Protein AF-A0A2R6T8L7-F1 (afdb_monomer_lite)

Fold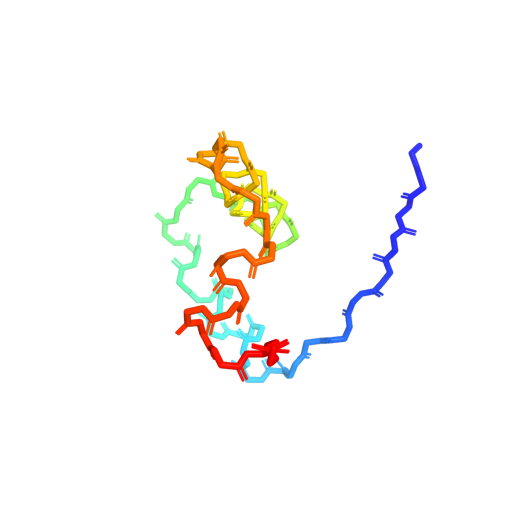seek 3Di:
DDDDDDDDPPVVLVVLQVVCPPDPDPHSVSVVVVVVCCVVVVPPDDPVVVCVVVVNHD

pLDDT: mean 85.75, std 11.05,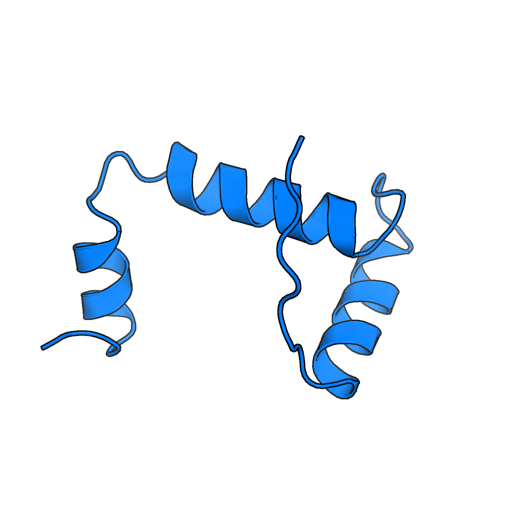 range [53.38, 97.06]

Radius of gyration: 13.76 Å; chains: 1; bounding box: 31×28×34 Å

Secondary structure (DSSP, 8-state):
---------HHHHHHHHHHHHTSS-SSHHHHHHHHHHHHHHS--S-HHHHHHHTTS--

Structure (mmCIF, N/CA/C/O backbone):
data_AF-A0A2R6T8L7-F1
#
_entry.id   AF-A0A2R6T8L7-F1
#
loop_
_atom_site.group_PDB
_atom_site.id
_atom_site.type_symbol
_atom_site.label_atom_id
_atom_site.label_alt_id
_atom_site.label_comp_id
_atom_site.label_asym_id
_atom_site.label_entity_id
_atom_site.label_seq_id
_atom_site.pdbx_PDB_ins_code
_atom_site.Cartn_x
_atom_site.Cartn_y
_atom_site.Cartn_z
_atom_site.occupancy
_atom_site.B_iso_or_equiv
_atom_site.auth_seq_id
_atom_site.auth_comp_id
_atom_site.auth_asym_id
_atom_site.auth_atom_id
_atom_site.pdbx_PDB_model_num
ATOM 1 N N . MET A 1 1 ? 0.593 20.689 -1.652 1.00 70.88 1 MET A N 1
ATOM 2 C CA . MET A 1 1 ? 1.182 19.441 -2.189 1.00 70.88 1 MET A CA 1
ATOM 3 C C . MET A 1 1 ? 0.303 18.979 -3.334 1.00 70.88 1 MET A C 1
ATOM 5 O O . MET A 1 1 ? -0.908 19.090 -3.205 1.00 70.88 1 MET A O 1
ATOM 9 N N . ASN A 1 2 ? 0.887 18.534 -4.446 1.00 86.19 2 ASN A N 1
ATOM 10 C CA . ASN A 1 2 ? 0.120 18.020 -5.581 1.00 86.19 2 ASN A CA 1
ATOM 11 C C . ASN A 1 2 ? 0.049 16.497 -5.470 1.00 86.19 2 ASN A C 1
ATOM 13 O O . ASN A 1 2 ? 1.094 15.849 -5.432 1.00 86.19 2 ASN A O 1
ATOM 17 N N . TYR A 1 3 ? -1.161 15.947 -5.417 1.00 85.88 3 TYR A N 1
ATOM 18 C CA . TYR A 1 3 ? -1.382 14.504 -5.389 1.00 85.88 3 TYR A CA 1
ATOM 19 C C . TYR A 1 3 ? -1.592 13.968 -6.806 1.00 85.88 3 TYR A C 1
ATOM 21 O O . TYR A 1 3 ? -2.046 14.684 -7.703 1.00 85.88 3 TYR A O 1
ATOM 29 N N . LYS A 1 4 ? -1.230 12.704 -7.008 1.00 90.62 4 LYS A N 1
ATOM 30 C CA . LYS A 1 4 ? -1.486 11.950 -8.235 1.00 90.62 4 LYS A CA 1
ATOM 31 C C . LYS A 1 4 ? -2.322 10.729 -7.874 1.00 90.62 4 LYS A C 1
ATOM 33 O O . LYS A 1 4 ? -2.101 10.135 -6.824 1.00 90.62 4 LYS A O 1
ATOM 38 N N . THR A 1 5 ? -3.269 10.378 -8.736 1.00 91.56 5 THR A N 1
ATOM 39 C CA . THR A 1 5 ? -4.104 9.185 -8.571 1.00 91.56 5 THR A CA 1
ATOM 40 C C . THR A 1 5 ? -3.410 7.994 -9.216 1.00 91.56 5 THR A C 1
ATOM 42 O O . THR A 1 5 ? -2.924 8.104 -10.342 1.00 91.56 5 THR A O 1
ATOM 45 N N . VAL A 1 6 ? -3.373 6.867 -8.511 1.00 88.88 6 VAL A N 1
ATOM 46 C CA . VAL A 1 6 ? -2.861 5.589 -9.015 1.00 88.88 6 VAL A CA 1
ATOM 47 C C . VAL A 1 6 ? -4.020 4.604 -9.020 1.00 88.88 6 VAL A C 1
ATOM 49 O O . VAL A 1 6 ? -4.734 4.491 -8.028 1.00 88.88 6 VAL A O 1
ATOM 52 N N . SER A 1 7 ? -4.225 3.916 -10.140 1.00 93.62 7 SER A N 1
ATOM 53 C CA . SER A 1 7 ? -5.216 2.846 -10.230 1.00 93.62 7 SER A CA 1
ATOM 54 C C . SER A 1 7 ? -4.626 1.565 -9.659 1.00 93.62 7 SER A C 1
ATOM 56 O O . SER A 1 7 ? -3.577 1.109 -10.111 1.00 93.62 7 SER A O 1
ATOM 58 N N . ILE A 1 8 ? -5.310 0.992 -8.675 1.00 92.00 8 ILE A N 1
ATOM 59 C CA . ILE A 1 8 ? -4.947 -0.265 -8.025 1.00 92.00 8 ILE A CA 1
ATOM 60 C C . ILE A 1 8 ? -6.148 -1.200 -8.193 1.00 92.00 8 ILE A C 1
ATOM 62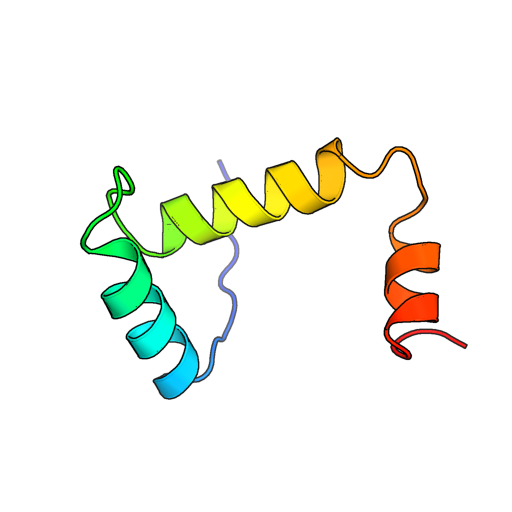 O O . ILE A 1 8 ? -7.277 -0.742 -8.006 1.00 92.00 8 ILE A O 1
ATOM 66 N N . PRO A 1 9 ? -5.947 -2.473 -8.577 1.00 96.38 9 PRO A N 1
ATOM 67 C CA . PRO A 1 9 ? -7.029 -3.450 -8.583 1.00 96.38 9 PRO A CA 1
ATOM 68 C C . PRO A 1 9 ? -7.709 -3.520 -7.213 1.00 96.38 9 PRO A C 1
ATOM 70 O O . PRO A 1 9 ? -7.023 -3.555 -6.193 1.00 96.38 9 PRO A O 1
ATOM 73 N N . GLU A 1 10 ? -9.039 -3.568 -7.197 1.00 96.38 10 GLU A N 1
ATOM 74 C CA . GLU A 1 10 ? -9.837 -3.563 -5.962 1.00 96.38 10 GLU A CA 1
ATOM 75 C C . GLU A 1 10 ? -9.430 -4.698 -5.011 1.00 96.38 10 GLU A C 1
ATOM 77 O O . GLU A 1 10 ? -9.209 -4.458 -3.830 1.00 96.38 10 GLU A O 1
ATOM 82 N N . GLU A 1 11 ? -9.191 -5.903 -5.537 1.00 97.06 11 GLU A N 1
ATOM 83 C CA . GLU A 1 11 ? -8.725 -7.043 -4.734 1.00 97.06 11 GLU A CA 1
ATOM 84 C C . GLU A 1 11 ? -7.394 -6.773 -4.020 1.00 97.06 11 GLU A C 1
ATOM 86 O O . GLU A 1 11 ? -7.210 -7.166 -2.869 1.00 97.06 11 GLU A O 1
ATOM 91 N N . LEU A 1 12 ? -6.458 -6.090 -4.688 1.00 94.94 12 LEU A N 1
ATOM 92 C CA . LEU A 1 12 ? -5.171 -5.753 -4.087 1.00 94.94 12 LEU A CA 1
ATOM 93 C C . LEU A 1 12 ? -5.335 -4.656 -3.036 1.00 94.94 12 LEU A C 1
ATOM 95 O O . LEU A 1 12 ? -4.697 -4.727 -1.991 1.00 94.94 12 LEU A O 1
ATOM 99 N N . TYR A 1 13 ? -6.180 -3.660 -3.306 1.00 96.06 13 TYR A N 1
ATOM 100 C CA . TYR A 1 13 ? -6.474 -2.607 -2.340 1.00 96.06 13 TYR A CA 1
ATOM 101 C C . TYR A 1 13 ? -7.073 -3.191 -1.056 1.00 96.06 13 TYR A C 1
ATOM 103 O O . TYR A 1 13 ? -6.547 -2.915 0.017 1.00 96.06 13 TYR A O 1
ATOM 111 N N . ASN A 1 14 ? -8.092 -4.048 -1.171 1.00 96.44 14 ASN A N 1
ATOM 112 C CA . ASN A 1 14 ? -8.761 -4.658 -0.019 1.00 96.44 14 ASN A CA 1
ATOM 113 C C . ASN A 1 14 ? -7.796 -5.524 0.790 1.00 96.44 14 ASN A C 1
ATOM 115 O O . ASN A 1 14 ? -7.715 -5.391 2.002 1.00 96.44 14 ASN A O 1
ATOM 119 N N . LYS A 1 15 ? -6.972 -6.331 0.111 1.00 95.50 15 LYS A N 1
ATOM 120 C CA . LYS A 1 15 ? -5.948 -7.122 0.795 1.00 95.50 15 LYS A CA 1
ATOM 121 C C . LYS A 1 15 ? -4.952 -6.243 1.556 1.00 95.50 15 LYS A C 1
ATOM 123 O O . LYS A 1 15 ? -4.523 -6.613 2.639 1.00 95.50 15 LYS A O 1
ATOM 128 N N . ILE A 1 16 ? -4.547 -5.107 0.985 1.00 94.81 16 ILE A N 1
ATOM 129 C CA . ILE A 1 16 ? -3.671 -4.163 1.688 1.00 94.81 16 ILE A CA 1
ATOM 130 C C . ILE A 1 16 ? -4.402 -3.556 2.885 1.00 94.81 16 ILE A C 1
ATOM 132 O O . ILE A 1 16 ? -3.784 -3.412 3.929 1.00 94.81 16 ILE A O 1
ATOM 136 N N . GLU A 1 17 ? -5.676 -3.194 2.731 1.00 95.38 17 GLU A N 1
ATOM 137 C CA . GLU A 1 17 ? -6.504 -2.640 3.804 1.00 95.38 17 GLU A CA 1
ATOM 138 C C . GLU A 1 17 ? -6.595 -3.603 4.994 1.00 95.38 17 GLU A C 1
ATOM 140 O O . GLU A 1 17 ? -6.238 -3.198 6.098 1.00 95.38 17 GLU A O 1
ATOM 145 N N . ASP A 1 18 ? -6.924 -4.874 4.745 1.00 95.94 18 ASP A N 1
ATOM 146 C CA . ASP A 1 18 ? -6.981 -5.928 5.767 1.00 95.94 18 ASP A CA 1
ATOM 147 C C . ASP A 1 18 ? -5.622 -6.108 6.475 1.00 95.94 18 ASP A C 1
ATOM 149 O O . ASP A 1 18 ? -5.538 -6.148 7.701 1.00 95.94 18 ASP A O 1
ATOM 153 N N . GLU A 1 19 ? -4.520 -6.168 5.715 1.00 93.19 19 GLU A N 1
ATOM 154 C CA . GLU A 1 19 ? -3.173 -6.372 6.274 1.00 93.19 19 GLU A CA 1
ATOM 155 C C . GLU A 1 19 ? -2.700 -5.195 7.143 1.00 93.19 19 GLU A C 1
ATOM 157 O O . GLU A 1 19 ? -1.858 -5.379 8.026 1.00 93.19 19 GLU A O 1
ATOM 162 N N . ILE A 1 20 ? -3.201 -3.977 6.899 1.00 95.38 20 ILE A N 1
ATOM 163 C CA . ILE A 1 20 ? -2.806 -2.794 7.674 1.00 95.38 20 ILE A CA 1
ATOM 164 C C . ILE A 1 20 ? -3.742 -2.484 8.846 1.00 95.38 20 ILE A C 1
ATOM 166 O O . ILE A 1 20 ? -3.379 -1.623 9.650 1.00 95.38 20 ILE A O 1
ATOM 170 N N . GLU A 1 21 ? -4.891 -3.151 8.991 1.00 92.06 21 GLU A N 1
ATOM 171 C CA . GLU A 1 21 ? -5.835 -2.897 10.097 1.00 92.06 21 GLU A CA 1
ATOM 172 C C . GLU A 1 21 ? -5.190 -3.080 11.478 1.00 92.06 21 GLU A C 1
ATOM 174 O O . GLU A 1 21 ? -5.448 -2.307 12.401 1.00 92.06 21 GLU A O 1
ATOM 179 N N . GLU A 1 22 ? -4.302 -4.066 11.621 1.00 90.62 22 GLU A N 1
ATOM 180 C CA . GLU A 1 22 ? -3.595 -4.351 12.879 1.00 90.62 22 GLU A CA 1
ATOM 181 C C . GLU A 1 22 ? -2.303 -3.529 13.050 1.00 90.62 22 GLU A C 1
ATOM 183 O O . GLU A 1 22 ? -1.525 -3.734 13.988 1.00 90.62 22 GLU A O 1
ATOM 188 N N . THR A 1 23 ? -2.050 -2.585 12.143 1.00 90.81 23 THR A N 1
ATOM 189 C CA . THR A 1 23 ? -0.844 -1.752 12.148 1.00 90.81 23 THR A CA 1
ATOM 190 C C . THR A 1 23 ? -1.119 -0.346 12.692 1.00 90.81 23 THR A C 1
ATOM 192 O O . THR A 1 23 ? -2.237 0.026 13.032 1.00 90.81 23 THR A O 1
ATOM 195 N N . GLY A 1 24 ? -0.072 0.480 12.777 1.00 91.19 24 GLY A N 1
ATOM 196 C CA . GLY A 1 24 ? -0.201 1.897 13.134 1.00 91.19 24 GLY A CA 1
ATOM 197 C C . GLY A 1 24 ? -0.639 2.812 11.983 1.00 91.19 24 GLY A C 1
ATOM 198 O O . GLY A 1 24 ? -0.679 4.028 12.185 1.00 91.19 24 GLY A O 1
ATOM 199 N N . PHE A 1 25 ? -0.905 2.277 10.784 1.00 94.62 25 PHE A N 1
ATOM 200 C CA . PHE A 1 25 ? -1.255 3.090 9.620 1.00 94.62 25 PHE A CA 1
ATOM 201 C C . PHE A 1 25 ? -2.718 3.528 9.651 1.00 94.62 25 PHE A C 1
ATOM 203 O O . PHE A 1 25 ? -3.624 2.746 9.916 1.00 94.62 25 PHE A O 1
ATOM 210 N N . ARG A 1 26 ? -2.970 4.800 9.328 1.00 90.56 26 ARG A N 1
ATOM 211 C CA . ARG A 1 26 ? -4.332 5.372 9.372 1.00 90.56 26 ARG A CA 1
ATOM 212 C C . ARG A 1 26 ? -5.204 5.016 8.169 1.00 90.56 26 ARG A C 1
ATOM 214 O O . ARG A 1 26 ? -6.411 5.228 8.222 1.00 90.56 26 ARG A O 1
ATOM 221 N N . ASN A 1 27 ? -4.590 4.631 7.054 1.00 92.19 27 ASN A N 1
ATOM 222 C CA . ASN A 1 27 ? -5.252 4.242 5.807 1.00 92.19 27 ASN A CA 1
ATOM 223 C C . ASN A 1 27 ? -4.230 3.684 4.805 1.00 92.19 27 ASN A C 1
ATOM 225 O O . ASN A 1 27 ? -3.019 3.889 4.941 1.00 92.19 27 ASN A O 1
ATOM 229 N N . VAL A 1 28 ? -4.742 3.073 3.734 1.00 93.94 28 VAL A N 1
ATOM 230 C CA . VAL A 1 28 ? -3.939 2.500 2.643 1.00 93.94 28 VAL A CA 1
ATOM 231 C C . VAL A 1 28 ? -3.019 3.532 1.985 1.00 93.94 28 VAL A C 1
ATOM 233 O O . VAL A 1 28 ? -1.887 3.214 1.627 1.00 93.94 28 VAL A O 1
ATOM 236 N N . SER A 1 29 ? -3.447 4.794 1.860 1.00 93.12 29 SER A N 1
ATOM 237 C CA . SER A 1 29 ? -2.606 5.834 1.247 1.00 93.12 29 SER A CA 1
ATOM 238 C C . SER A 1 29 ? -1.350 6.121 2.073 1.00 93.12 29 SER A C 1
ATOM 240 O O . SER A 1 29 ? -0.270 6.292 1.509 1.00 93.12 29 SER A O 1
ATOM 242 N N . GLU A 1 30 ? -1.467 6.154 3.400 1.00 93.62 30 GLU A N 1
ATOM 243 C CA . GLU A 1 30 ? -0.329 6.348 4.300 1.00 93.62 30 GLU A CA 1
ATOM 244 C C . GLU A 1 30 ? 0.667 5.189 4.200 1.00 93.62 30 GLU A C 1
ATOM 246 O O . GLU A 1 30 ? 1.869 5.426 4.050 1.00 93.62 30 GLU A O 1
ATOM 251 N N . PHE A 1 31 ? 0.159 3.955 4.181 1.00 94.88 31 PHE A N 1
ATOM 252 C CA . PHE A 1 31 ? 0.972 2.760 3.983 1.00 94.88 31 PHE A CA 1
ATOM 253 C C . PHE A 1 31 ? 1.708 2.778 2.633 1.00 94.88 31 PHE A C 1
ATOM 255 O O . PHE A 1 31 ? 2.925 2.588 2.587 1.00 94.88 31 PHE A O 1
ATOM 262 N N . ILE A 1 32 ? 1.008 3.086 1.533 1.00 93.19 32 ILE A N 1
ATOM 263 C CA . ILE A 1 32 ? 1.616 3.154 0.194 1.00 93.19 32 ILE A CA 1
ATOM 264 C C . ILE A 1 32 ? 2.705 4.232 0.134 1.00 93.19 32 ILE A C 1
ATOM 266 O O . ILE A 1 32 ? 3.760 4.018 -0.471 1.00 93.19 32 ILE A O 1
ATOM 270 N N . ILE A 1 33 ? 2.492 5.385 0.773 1.00 92.19 33 ILE A N 1
ATOM 271 C CA . ILE A 1 33 ? 3.512 6.438 0.849 1.00 92.19 33 ILE A CA 1
ATOM 272 C C . ILE A 1 33 ? 4.734 5.946 1.631 1.00 92.19 33 ILE A C 1
ATOM 274 O O . ILE A 1 33 ? 5.860 6.177 1.184 1.00 92.19 33 ILE A O 1
ATOM 278 N N . TYR A 1 34 ? 4.529 5.281 2.770 1.00 92.94 34 TYR A N 1
ATOM 279 C CA . TYR A 1 34 ? 5.610 4.736 3.591 1.00 92.94 34 TYR A CA 1
ATOM 280 C C . TYR A 1 34 ? 6.446 3.717 2.813 1.00 92.94 34 TYR A C 1
ATOM 282 O O . TYR A 1 34 ? 7.649 3.921 2.653 1.00 92.94 34 TYR A O 1
ATOM 290 N N . ILE A 1 35 ? 5.819 2.687 2.235 1.00 91.12 35 ILE A N 1
ATOM 291 C CA . ILE A 1 35 ? 6.555 1.640 1.514 1.00 91.12 35 ILE A CA 1
ATOM 292 C C . ILE A 1 35 ? 7.246 2.181 0.260 1.00 91.12 35 ILE A C 1
ATOM 294 O O . ILE A 1 35 ? 8.341 1.737 -0.079 1.00 91.12 35 ILE A O 1
ATOM 298 N N . SER A 1 36 ? 6.651 3.176 -0.410 1.00 89.38 36 SER A N 1
ATOM 299 C CA . SER A 1 36 ? 7.279 3.840 -1.557 1.00 89.38 36 SER A CA 1
ATOM 300 C C . SER A 1 36 ? 8.529 4.604 -1.132 1.00 89.38 36 SER A C 1
ATOM 302 O O . SER A 1 36 ? 9.549 4.534 -1.815 1.00 89.38 36 SER A O 1
ATOM 304 N N . ARG A 1 37 ? 8.474 5.310 0.007 1.00 88.56 37 ARG A N 1
ATOM 305 C CA . ARG A 1 37 ? 9.633 6.017 0.566 1.00 88.56 37 ARG A CA 1
ATOM 306 C C . ARG A 1 37 ? 10.717 5.044 0.983 1.00 88.56 37 ARG A C 1
ATOM 308 O O . ARG A 1 37 ? 11.834 5.224 0.530 1.00 88.56 37 ARG A O 1
ATOM 315 N N . GLU A 1 38 ? 10.390 4.005 1.746 1.00 87.44 38 GLU A N 1
ATOM 316 C CA . GLU A 1 38 ? 11.359 2.974 2.135 1.00 87.44 38 GLU A CA 1
ATOM 317 C C . GLU A 1 38 ? 11.986 2.327 0.897 1.00 87.44 38 GLU A C 1
ATOM 319 O O . GLU A 1 38 ? 13.200 2.280 0.756 1.00 87.44 38 GLU A O 1
ATOM 324 N N . THR A 1 39 ? 11.177 1.934 -0.087 1.00 82.69 39 THR A N 1
ATOM 325 C CA . THR A 1 39 ? 11.676 1.298 -1.316 1.00 82.69 39 THR A CA 1
ATOM 326 C C . THR A 1 39 ? 12.668 2.176 -2.080 1.00 82.69 39 THR A C 1
ATOM 328 O O . THR A 1 39 ? 13.615 1.640 -2.656 1.00 82.69 39 THR A O 1
ATOM 331 N N . ILE A 1 40 ? 12.457 3.496 -2.093 1.00 81.19 40 ILE A N 1
ATOM 332 C CA . ILE A 1 40 ? 13.340 4.463 -2.758 1.00 81.19 40 ILE A CA 1
ATOM 333 C C . ILE A 1 40 ? 14.537 4.830 -1.864 1.00 81.19 40 ILE A C 1
ATOM 335 O O . ILE A 1 40 ? 15.643 4.969 -2.368 1.00 81.19 40 ILE A O 1
ATOM 339 N N . SER A 1 41 ? 14.341 4.988 -0.553 1.00 73.00 41 SER A N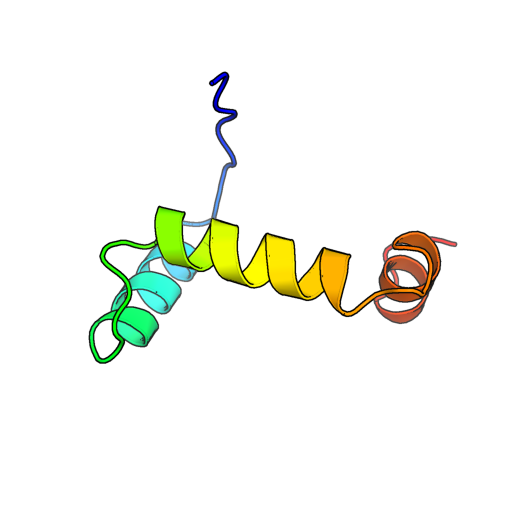 1
ATOM 340 C CA . SER A 1 41 ? 15.360 5.449 0.400 1.00 73.00 41 SER A CA 1
ATOM 341 C C . SER A 1 41 ? 16.331 4.355 0.835 1.00 73.00 41 SER A C 1
ATOM 343 O O . SER A 1 41 ? 17.508 4.644 1.020 1.00 73.00 41 SER A O 1
ATOM 345 N N . THR A 1 42 ? 15.882 3.106 0.971 1.00 61.03 42 THR A N 1
ATOM 346 C CA . THR A 1 42 ? 16.761 1.952 1.234 1.00 61.03 42 THR A CA 1
ATOM 347 C C . THR A 1 42 ? 17.525 1.526 -0.030 1.00 61.03 42 THR A C 1
ATOM 349 O O . THR A 1 42 ? 18.457 0.729 0.038 1.00 61.03 42 THR A O 1
ATOM 352 N N . GLY A 1 43 ? 17.145 2.056 -1.197 1.00 54.31 43 GLY A N 1
ATOM 353 C CA . GLY A 1 43 ? 17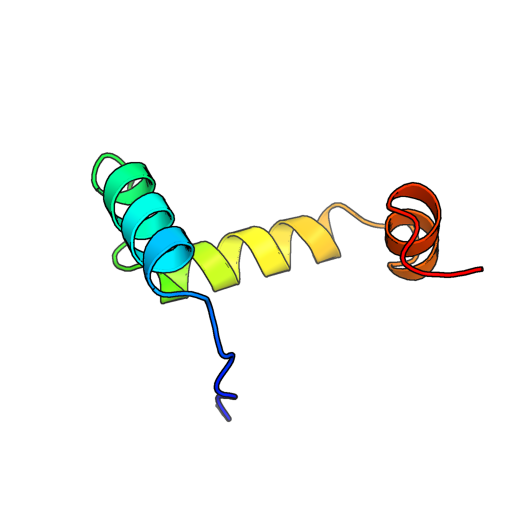.858 1.890 -2.455 1.00 54.31 43 GLY A CA 1
ATOM 354 C C . GLY A 1 43 ? 18.836 3.034 -2.715 1.00 54.31 43 GLY A C 1
ATOM 355 O O . GLY A 1 43 ? 18.545 3.918 -3.509 1.00 54.31 43 GLY A O 1
ATOM 356 N N . GLU A 1 44 ? 20.042 2.973 -2.145 1.00 53.38 44 GLU A N 1
ATOM 357 C CA . GLU A 1 44 ? 21.205 3.647 -2.762 1.00 53.38 44 GLU A CA 1
ATOM 358 C C . GLU A 1 44 ? 21.578 3.010 -4.125 1.00 53.38 44 GLU A C 1
ATOM 360 O O . GLU A 1 44 ? 22.424 3.527 -4.850 1.00 53.38 44 GLU A O 1
ATOM 365 N N . GLY A 1 45 ? 20.924 1.901 -4.500 1.00 57.03 45 GLY A N 1
ATOM 366 C CA . GLY A 1 45 ? 20.972 1.281 -5.823 1.00 57.03 45 GLY A CA 1
ATOM 367 C C . GLY A 1 45 ? 19.848 1.779 -6.732 1.00 57.03 45 GLY A C 1
ATOM 368 O O . GLY A 1 45 ? 18.680 1.814 -6.341 1.00 57.03 45 GLY A O 1
ATOM 369 N N . ASP A 1 46 ? 20.226 2.156 -7.951 1.00 69.50 46 ASP A N 1
ATOM 370 C CA . ASP A 1 46 ? 19.380 2.730 -8.995 1.00 69.50 46 ASP A CA 1
ATOM 371 C C . ASP A 1 46 ? 18.055 1.954 -9.128 1.00 69.50 46 ASP A C 1
ATOM 373 O O . ASP A 1 46 ? 18.047 0.730 -9.279 1.00 69.50 46 ASP A O 1
ATOM 377 N N . VAL A 1 47 ? 16.913 2.653 -9.102 1.00 73.75 47 VAL A N 1
ATOM 378 C CA . VAL A 1 47 ? 15.577 2.055 -9.311 1.00 73.75 47 VAL A CA 1
ATOM 379 C C . VAL A 1 47 ? 15.565 1.146 -10.550 1.00 73.75 47 VAL A C 1
ATOM 381 O O . VAL A 1 47 ? 14.861 0.135 -10.568 1.00 73.75 47 VAL A O 1
ATOM 384 N N . LYS A 1 48 ? 16.400 1.439 -11.557 1.00 74.31 48 LYS A N 1
ATOM 385 C CA . LYS A 1 48 ? 16.584 0.590 -12.738 1.00 74.31 48 LYS A CA 1
ATOM 386 C C . LYS A 1 48 ? 17.136 -0.798 -12.428 1.00 74.31 48 LYS A C 1
ATOM 388 O O . LYS A 1 48 ? 16.684 -1.745 -13.058 1.00 74.31 48 LYS A O 1
ATOM 393 N N . GLU A 1 49 ? 18.075 -0.960 -11.498 1.00 76.69 49 GLU A N 1
ATOM 394 C CA . GLU A 1 49 ? 18.605 -2.287 -11.144 1.00 76.69 49 GLU A CA 1
ATOM 395 C C . GLU A 1 49 ? 17.535 -3.156 -10.483 1.00 76.69 49 GLU A C 1
ATOM 397 O O . GLU A 1 49 ? 17.388 -4.333 -10.817 1.00 76.69 49 GLU A O 1
ATOM 402 N N . LYS A 1 50 ? 16.720 -2.560 -9.606 1.00 74.81 50 LYS A N 1
ATOM 403 C CA . LYS A 1 50 ? 15.599 -3.266 -8.976 1.00 74.81 50 LYS A CA 1
ATOM 404 C C . LYS A 1 50 ? 14.541 -3.653 -10.008 1.00 74.81 50 LYS A C 1
ATOM 406 O O . LYS A 1 50 ? 14.054 -4.779 -9.992 1.00 74.81 50 LYS A O 1
ATOM 411 N N . LEU A 1 51 ? 14.243 -2.759 -10.950 1.00 81.94 51 LEU A N 1
ATOM 412 C CA . LEU A 1 51 ? 13.337 -3.050 -12.060 1.00 81.94 51 LEU A CA 1
ATOM 413 C C . LEU A 1 51 ? 13.897 -4.116 -13.020 1.00 81.94 51 LEU A C 1
ATOM 415 O O . LEU A 1 51 ? 13.125 -4.967 -13.453 1.00 81.94 51 LEU A O 1
ATOM 419 N N . LYS A 1 52 ? 15.210 -4.141 -13.298 1.00 83.25 52 LYS A N 1
ATOM 420 C CA . LYS A 1 52 ? 15.865 -5.217 -14.072 1.00 83.25 52 LYS A CA 1
ATOM 421 C C . LYS A 1 52 ? 15.766 -6.567 -13.358 1.00 83.25 52 LYS A C 1
ATOM 423 O O . LYS A 1 52 ? 15.362 -7.547 -13.971 1.00 83.25 52 LYS A O 1
ATOM 428 N N . SER A 1 53 ? 16.066 -6.618 -12.057 1.00 79.62 53 SER A N 1
ATOM 429 C CA . SER A 1 53 ? 15.974 -7.852 -11.253 1.00 79.62 53 SER A CA 1
ATOM 430 C C . SER A 1 53 ? 14.548 -8.417 -11.206 1.00 79.62 53 SER A C 1
ATOM 432 O O . SER A 1 53 ? 14.341 -9.627 -11.223 1.00 79.62 53 SER A O 1
ATOM 434 N N . L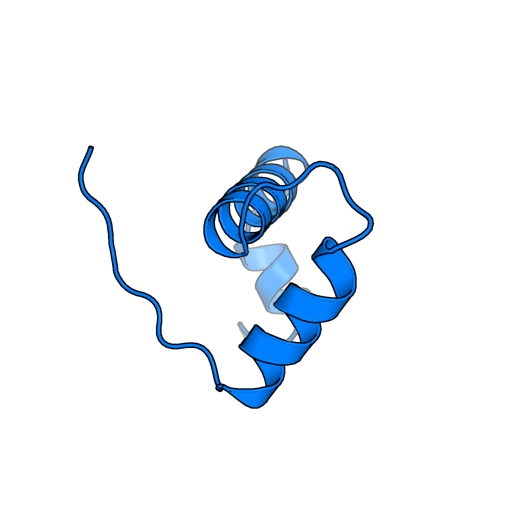EU A 1 54 ? 13.552 -7.530 -11.212 1.00 82.00 54 LEU A N 1
ATOM 435 C CA . LEU A 1 54 ? 12.137 -7.891 -11.263 1.00 82.00 54 LEU A CA 1
ATOM 436 C C . LEU A 1 54 ? 11.616 -8.163 -12.691 1.00 82.00 54 LEU A C 1
ATOM 438 O O . LEU A 1 54 ? 10.438 -8.475 -12.843 1.00 82.00 54 LEU A O 1
ATOM 442 N N . GLY A 1 55 ? 12.457 -8.050 -13.727 1.00 84.19 55 GLY A N 1
ATOM 443 C CA . GLY A 1 55 ? 12.097 -8.343 -15.121 1.00 84.19 55 GLY A CA 1
ATOM 444 C C . GLY A 1 55 ? 11.283 -7.256 -15.835 1.00 84.19 55 GLY A C 1
ATOM 445 O O . GLY A 1 55 ? 10.670 -7.530 -16.861 1.00 84.19 55 GLY A O 1
ATOM 446 N N . TYR A 1 56 ? 11.258 -6.028 -15.310 1.00 84.12 56 TYR A N 1
ATOM 447 C CA . TYR A 1 56 ? 10.529 -4.893 -15.898 1.00 84.12 56 TYR A CA 1
ATOM 448 C C . TYR A 1 56 ? 11.376 -4.026 -16.843 1.00 84.12 56 TYR A C 1
ATOM 450 O O . TYR A 1 56 ? 10.840 -3.123 -17.485 1.00 84.12 56 TYR A O 1
ATOM 458 N N . LEU A 1 57 ? 12.690 -4.253 -16.908 1.00 74.75 57 LEU A N 1
ATOM 459 C CA . LEU A 1 57 ? 13.615 -3.555 -17.803 1.00 74.75 57 LEU A CA 1
ATOM 460 C C . LEU A 1 57 ? 14.597 -4.562 -18.413 1.00 74.75 57 LEU A C 1
ATOM 462 O O . LEU A 1 57 ? 15.219 -5.313 -17.665 1.00 74.75 57 LEU A O 1
ATOM 466 N N . ASP A 1 58 ? 14.767 -4.508 -19.736 1.00 72.25 58 ASP A N 1
ATOM 467 C CA . ASP A 1 58 ? 15.886 -5.125 -20.471 1.00 72.25 58 ASP A CA 1
ATOM 468 C C . ASP A 1 58 ? 17.141 -4.231 -20.393 1.00 72.25 58 ASP A C 1
ATOM 470 O O . ASP A 1 58 ? 17.057 -3.001 -20.630 1.00 72.25 58 ASP A O 1
#

Sequence (58 aa):
MNYKTVSIPEELYNKIEDEIEETGFRNVSEFIIYISRETISTGEGDVKEKLKSLGYLD